Protein AF-A0A225UFD0-F1 (afdb_monomer_lite)

Secondary structure (DSSP, 8-state):
---GGGGSSHHHHHHHHHHH-BTBS----STT------HHHHHHHHHHS-TT-BSSS-BSHHHHHHHHHHHHHH-TT--

Radius of gyration: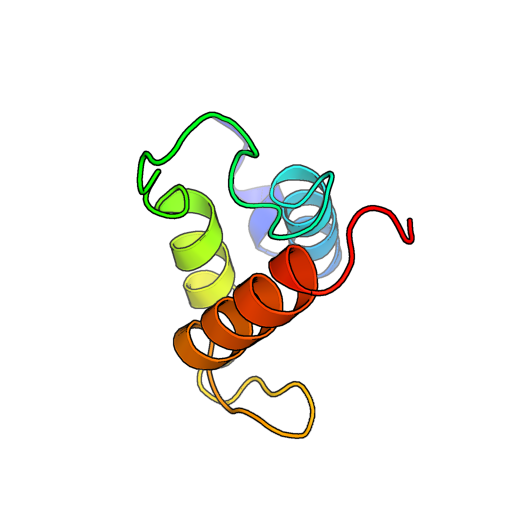 13.63 Å; chains: 1; bounding box: 37×24×32 Å

Sequence (79 aa):
MLSSATRSTAWGVAVEYFRLFPHGDKAPKLLHQFVPESNVQRDFLRATMSPDATDGDVIGVNALMAKWRFYSQSHGDFL

Foldseek 3Di:
DDDPPLQPDPNSLVVVLCVLQVPHLQDPPPDDDCPPSPVVNLVSCVVRDDQQDDPVPDGGSVRVSVVSNVVNVVDDDDD

InterPro domains:
  IPR059861 BZIP transcription factor, 1 C-terminal domain [PF27643] (11-73)

pLDDT: mean 73.83, std 19.45, range [36.06, 95.56]

Organism: NCBI:txid4795

Structure (mmCIF, N/CA/C/O backbon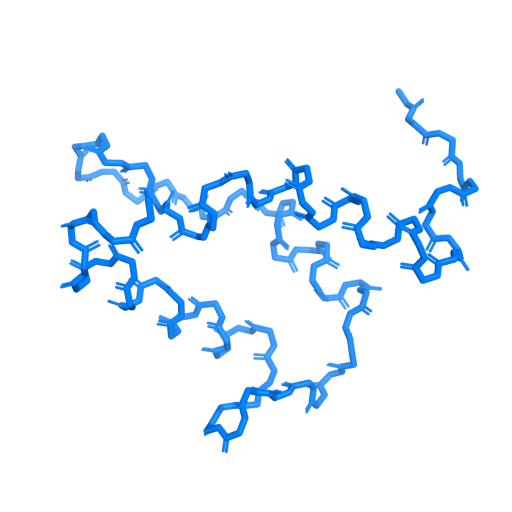e):
data_AF-A0A225UFD0-F1
#
_entry.id   AF-A0A225UFD0-F1
#
loop_
_atom_site.group_PDB
_atom_site.id
_atom_site.type_symbol
_atom_site.label_atom_id
_atom_site.label_alt_id
_atom_site.label_comp_id
_atom_site.label_asym_id
_atom_site.label_entity_id
_atom_site.label_seq_id
_atom_site.pdbx_PDB_ins_code
_atom_site.Cartn_x
_atom_site.Cartn_y
_atom_site.Cartn_z
_atom_site.occupancy
_atom_site.B_iso_or_equiv
_atom_site.auth_seq_id
_atom_site.auth_comp_id
_atom_site.auth_asym_id
_atom_site.auth_atom_id
_atom_site.pdbx_PDB_model_num
ATOM 1 N N . MET A 1 1 ? -0.667 10.167 21.045 1.00 36.06 1 MET A N 1
ATOM 2 C CA . MET A 1 1 ? -1.723 9.138 20.924 1.00 36.06 1 MET A CA 1
ATOM 3 C C . MET A 1 1 ? -2.827 9.702 20.039 1.00 36.06 1 MET A C 1
ATOM 5 O O . MET A 1 1 ? -3.509 10.613 20.478 1.00 36.06 1 MET A O 1
ATOM 9 N N . LEU A 1 2 ? -2.950 9.261 18.783 1.00 46.81 2 LEU A N 1
ATOM 10 C CA . LEU A 1 2 ? -4.055 9.687 17.910 1.00 46.81 2 LEU A CA 1
ATOM 11 C C . LEU A 1 2 ? -5.268 8.779 18.156 1.00 46.81 2 LEU A C 1
ATOM 13 O O . LEU A 1 2 ? -5.114 7.564 18.283 1.00 46.81 2 LEU A O 1
ATOM 17 N N . SER A 1 3 ? -6.446 9.391 18.310 1.00 45.28 3 SER A N 1
ATOM 18 C CA . SER A 1 3 ? -7.666 8.738 18.798 1.00 45.28 3 SER A CA 1
ATOM 19 C C . SER A 1 3 ? -8.121 7.579 17.904 1.00 45.28 3 SER A C 1
ATOM 21 O O . SER A 1 3 ? -7.958 7.605 16.688 1.00 45.28 3 SER A O 1
ATOM 23 N N . SER A 1 4 ? -8.741 6.573 18.517 1.00 51.22 4 SER A N 1
ATOM 24 C CA . SER A 1 4 ? -9.250 5.352 17.878 1.00 51.22 4 SER A CA 1
ATOM 25 C C . SER A 1 4 ? -10.210 5.574 16.693 1.00 51.22 4 SER A C 1
ATOM 27 O O . SER A 1 4 ? -10.443 4.636 15.935 1.00 51.22 4 SER A O 1
ATOM 29 N N . ALA A 1 5 ? -10.768 6.776 16.518 1.00 50.28 5 ALA A N 1
ATOM 30 C CA . ALA A 1 5 ? -11.790 7.066 15.512 1.00 50.28 5 ALA A CA 1
ATOM 31 C C . ALA A 1 5 ? -11.238 7.207 14.080 1.00 50.28 5 ALA A C 1
ATOM 33 O O . ALA A 1 5 ? -11.944 6.929 13.116 1.00 50.28 5 ALA A O 1
ATOM 34 N N . THR A 1 6 ? -9.967 7.583 13.909 1.00 51.97 6 THR A N 1
ATOM 35 C CA . THR A 1 6 ? -9.376 7.799 12.575 1.00 51.97 6 THR A CA 1
ATOM 36 C C . THR A 1 6 ? -9.018 6.503 11.844 1.00 51.97 6 THR A C 1
ATOM 38 O O . THR A 1 6 ? -8.657 6.556 10.679 1.00 51.97 6 THR A O 1
ATOM 41 N N . ARG A 1 7 ? -9.120 5.327 12.479 1.00 55.84 7 ARG A N 1
ATOM 42 C CA . ARG A 1 7 ? -8.832 4.032 11.828 1.00 55.84 7 ARG A CA 1
ATOM 43 C C . ARG A 1 7 ? -10.068 3.269 11.346 1.00 55.84 7 ARG A C 1
ATOM 45 O O . ARG A 1 7 ? -9.905 2.298 10.623 1.00 55.84 7 ARG A O 1
ATOM 52 N N . SER A 1 8 ? -11.282 3.671 11.728 1.00 66.50 8 SER A N 1
ATOM 53 C CA . SER A 1 8 ? -12.501 2.890 11.448 1.00 66.50 8 SER A CA 1
ATOM 54 C C . SER A 1 8 ? -13.273 3.327 10.201 1.00 66.50 8 SER A C 1
ATOM 56 O O . SER A 1 8 ? -14.266 2.696 9.850 1.00 66.50 8 SER A O 1
ATOM 58 N N . THR A 1 9 ? -12.846 4.395 9.525 1.00 87.69 9 THR A N 1
ATOM 59 C CA . THR A 1 9 ? -13.490 4.877 8.296 1.00 87.69 9 THR A CA 1
ATOM 60 C C . THR A 1 9 ? -12.520 4.806 7.127 1.00 87.69 9 THR A C 1
ATOM 62 O O . THR A 1 9 ? -11.317 5.010 7.299 1.00 87.69 9 THR A O 1
ATOM 65 N N . ALA A 1 10 ? -13.045 4.579 5.921 1.00 88.06 10 ALA A N 1
ATOM 66 C CA . ALA A 1 10 ? -12.244 4.601 4.696 1.00 88.06 10 ALA A CA 1
ATOM 67 C C . ALA A 1 10 ? -11.480 5.930 4.530 1.00 88.06 10 ALA A C 1
ATOM 69 O O . ALA A 1 10 ? -10.325 5.936 4.115 1.00 88.06 10 ALA A O 1
ATOM 70 N N . TRP A 1 11 ? -12.090 7.053 4.931 1.00 90.19 11 TRP A N 1
ATOM 71 C CA . TRP A 1 11 ? -11.442 8.366 4.895 1.00 90.19 11 TRP A CA 1
ATOM 72 C C . TRP A 1 11 ? -10.262 8.469 5.862 1.00 90.19 11 TRP A C 1
ATOM 74 O O . TRP A 1 11 ? -9.206 8.987 5.512 1.00 90.19 11 TRP A O 1
ATOM 84 N N . GLY A 1 12 ? -10.418 7.936 7.072 1.00 89.94 12 GLY A N 1
ATOM 85 C CA . GLY A 1 12 ? -9.345 7.910 8.053 1.00 89.94 12 GLY A CA 1
ATOM 86 C C . GLY A 1 12 ? -8.152 7.056 7.607 1.00 89.94 12 GLY A C 1
ATOM 87 O O . GLY A 1 12 ? -7.005 7.479 7.760 1.00 89.94 12 GLY A O 1
ATOM 88 N N . VAL A 1 13 ? -8.419 5.918 6.956 1.00 90.50 13 VAL A N 1
ATOM 89 C CA . VAL A 1 13 ? -7.383 5.098 6.304 1.00 90.50 13 VAL A CA 1
ATOM 90 C C . VAL A 1 13 ? -6.686 5.882 5.187 1.00 90.50 13 VAL A C 1
ATOM 92 O O . VAL A 1 13 ? -5.460 5.891 5.138 1.00 90.50 13 VAL A O 1
ATOM 95 N N . ALA A 1 14 ? -7.426 6.593 4.332 1.00 89.75 14 ALA A N 1
ATOM 96 C CA . ALA A 1 14 ? -6.838 7.393 3.254 1.00 89.75 14 ALA A CA 1
ATOM 97 C C . ALA A 1 14 ? -5.934 8.524 3.780 1.00 89.75 14 ALA A C 1
ATOM 99 O O . ALA A 1 14 ? -4.817 8.704 3.296 1.00 89.75 14 ALA A O 1
ATOM 100 N N . VAL A 1 15 ? -6.379 9.258 4.805 1.00 90.94 15 VAL A N 1
ATOM 101 C CA . VAL A 1 15 ? -5.580 10.320 5.441 1.00 90.94 15 VAL A CA 1
ATOM 102 C C . VAL A 1 15 ? -4.290 9.755 6.039 1.00 90.94 15 VAL A C 1
ATOM 104 O O . VAL A 1 15 ? -3.214 10.315 5.830 1.00 90.94 15 VAL A O 1
ATOM 107 N N . GLU A 1 16 ? -4.379 8.636 6.759 1.00 89.94 16 GLU A N 1
ATOM 108 C CA . GLU A 1 16 ? -3.210 8.001 7.369 1.00 89.94 16 GLU A CA 1
ATOM 109 C C . GLU A 1 16 ? -2.250 7.431 6.313 1.00 89.94 16 GLU A C 1
ATOM 111 O O . GLU A 1 16 ? -1.035 7.544 6.476 1.00 89.94 16 GLU A O 1
ATOM 116 N N . TYR A 1 17 ? -2.770 6.913 5.194 1.00 89.00 17 TYR A N 1
ATOM 117 C CA . TYR A 1 17 ? -1.956 6.502 4.050 1.00 89.00 17 TYR A CA 1
ATOM 118 C C . TYR A 1 17 ? -1.120 7.676 3.520 1.00 89.00 17 TYR A C 1
ATOM 120 O O . TYR A 1 17 ? 0.106 7.586 3.481 1.00 89.00 17 TYR A O 1
ATOM 128 N N . PHE A 1 18 ? -1.736 8.817 3.196 1.00 87.12 18 PHE A N 1
ATOM 129 C CA . PHE A 1 18 ? -0.985 9.980 2.704 1.00 87.12 18 PHE A CA 1
ATOM 130 C C . PHE A 1 18 ? 0.012 10.530 3.737 1.00 87.12 18 PHE A C 1
ATOM 132 O O . PHE A 1 18 ? 1.081 11.010 3.362 1.00 87.12 18 PHE A O 1
ATOM 139 N N . ARG A 1 19 ? -0.289 10.414 5.038 1.00 87.38 19 ARG A N 1
ATOM 140 C CA . ARG A 1 19 ? 0.630 10.794 6.124 1.00 87.38 19 ARG A CA 1
ATOM 141 C C . ARG A 1 19 ? 1.859 9.885 6.205 1.00 87.38 19 ARG A C 1
ATOM 143 O O . ARG A 1 19 ? 2.953 10.372 6.483 1.00 87.38 19 ARG A O 1
ATOM 150 N N . LEU A 1 20 ? 1.678 8.576 6.025 1.00 86.00 20 LEU A N 1
ATOM 151 C CA . LEU A 1 20 ? 2.745 7.575 6.124 1.00 86.00 20 LEU A CA 1
ATOM 152 C C . LEU A 1 20 ? 3.576 7.451 4.844 1.00 86.00 20 LEU A C 1
ATOM 154 O O . LEU A 1 20 ? 4.728 7.030 4.915 1.00 86.00 20 LEU A O 1
ATOM 158 N N . PHE A 1 21 ? 3.025 7.832 3.692 1.00 84.19 21 PHE A N 1
ATOM 159 C CA . PHE A 1 21 ? 3.690 7.767 2.389 1.00 84.19 21 PHE A CA 1
ATOM 160 C C . PHE A 1 21 ? 3.797 9.156 1.722 1.00 84.19 21 PHE A C 1
ATOM 162 O O . PHE A 1 21 ? 3.401 9.307 0.566 1.00 84.19 21 PHE A O 1
ATOM 169 N N . PRO A 1 2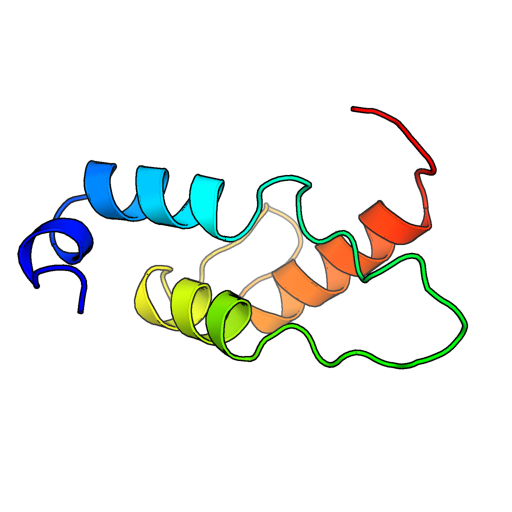2 ? 4.360 10.187 2.393 1.00 75.06 22 PRO A N 1
ATOM 170 C CA . PRO A 1 22 ? 4.358 11.570 1.893 1.00 75.06 22 PRO A CA 1
ATOM 171 C C . PRO A 1 22 ? 5.169 11.759 0.602 1.00 75.06 22 PRO A C 1
ATOM 173 O O . PRO A 1 22 ? 4.963 12.722 -0.133 1.00 75.06 22 PRO A O 1
ATOM 176 N N . HIS A 1 23 ? 6.085 10.836 0.310 1.00 71.44 23 HIS A N 1
ATOM 177 C CA . HIS A 1 23 ? 6.831 10.799 -0.943 1.00 71.44 23 HIS A CA 1
ATOM 178 C C . HIS A 1 23 ? 6.709 9.441 -1.649 1.00 71.44 23 HIS A C 1
ATOM 180 O O . HIS A 1 23 ? 7.575 9.095 -2.445 1.00 71.44 23 HIS A O 1
ATOM 186 N N . GLY A 1 24 ? 5.672 8.655 -1.345 1.00 68.56 24 GLY A N 1
ATOM 187 C CA . GLY A 1 24 ? 5.626 7.234 -1.696 1.00 68.56 24 GLY A CA 1
ATOM 188 C C . GLY A 1 24 ? 6.644 6.406 -0.902 1.00 68.56 24 GLY A C 1
ATOM 189 O O . GLY A 1 24 ? 7.189 6.869 0.103 1.00 68.56 24 GLY A O 1
ATOM 190 N N . ASP A 1 25 ? 6.919 5.182 -1.359 1.00 63.47 25 ASP A N 1
ATOM 191 C CA . ASP A 1 25 ? 7.949 4.302 -0.785 1.00 63.47 25 ASP A CA 1
ATOM 192 C C . ASP A 1 25 ? 9.357 4.687 -1.273 1.00 63.47 25 ASP A C 1
ATOM 194 O O . ASP A 1 25 ? 10.111 3.915 -1.878 1.00 63.47 25 ASP A O 1
ATOM 198 N N . LYS A 1 26 ? 9.700 5.961 -1.074 1.00 57.00 26 LYS A N 1
ATOM 199 C CA . LYS A 1 26 ? 11.070 6.429 -1.234 1.00 57.00 26 LYS A CA 1
ATOM 200 C C . LYS A 1 26 ? 11.838 5.937 -0.015 1.00 57.00 26 LYS A C 1
ATOM 202 O O . LYS A 1 26 ? 11.851 6.592 1.028 1.00 57.00 26 LYS A O 1
ATOM 207 N N . ALA A 1 27 ? 12.485 4.781 -0.158 1.00 49.69 27 ALA A N 1
ATOM 208 C CA . ALA A 1 27 ? 13.583 4.404 0.720 1.00 49.69 27 ALA A CA 1
ATOM 209 C C . ALA A 1 27 ? 14.516 5.625 0.865 1.00 49.69 27 ALA A C 1
ATOM 211 O O . ALA A 1 27 ? 14.770 6.306 -0.138 1.00 49.69 27 ALA A O 1
ATOM 212 N N . PRO A 1 28 ? 14.989 5.970 2.076 1.00 45.66 28 PRO A N 1
ATOM 213 C CA . PRO A 1 28 ? 15.821 7.150 2.259 1.00 45.66 28 PRO A CA 1
ATOM 214 C C . PRO A 1 28 ? 17.002 7.114 1.280 1.00 45.66 28 PRO A C 1
ATOM 216 O O . PRO A 1 28 ? 17.800 6.182 1.319 1.00 45.66 28 PRO A O 1
ATOM 219 N N . LYS A 1 29 ? 17.153 8.142 0.425 1.00 46.69 29 LYS A N 1
ATOM 220 C CA . LYS A 1 29 ? 18.319 8.326 -0.475 1.00 46.69 29 LYS A CA 1
ATOM 221 C C . LYS A 1 29 ? 19.642 8.54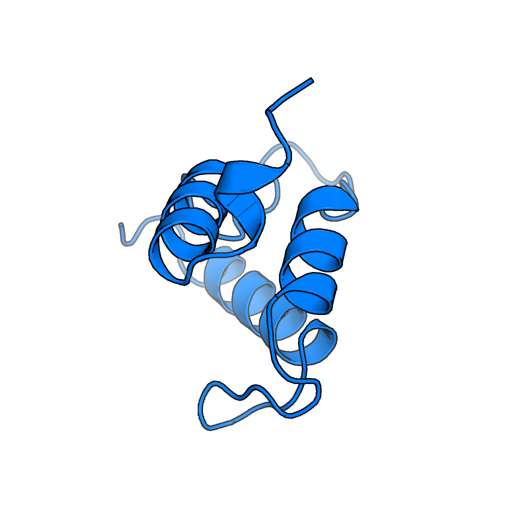5 0.302 1.00 46.69 29 LYS A C 1
ATOM 223 O O . LYS A 1 29 ? 20.648 8.948 -0.276 1.00 46.69 29 LYS A O 1
ATOM 228 N N . LEU A 1 30 ? 19.665 8.305 1.614 1.00 40.28 30 LEU A N 1
ATOM 229 C CA . LEU A 1 30 ? 20.845 8.423 2.456 1.00 40.28 30 LEU A CA 1
ATOM 230 C C . LEU A 1 30 ? 21.593 7.089 2.464 1.00 40.28 30 LEU A C 1
ATOM 232 O O . LEU A 1 30 ? 21.287 6.187 3.234 1.00 40.28 30 LEU A O 1
ATOM 236 N N . LEU A 1 31 ? 22.591 7.017 1.583 1.00 38.28 31 LEU A N 1
ATOM 237 C CA . LEU A 1 31 ? 23.829 6.264 1.778 1.00 38.28 31 LEU A CA 1
ATOM 238 C C . LEU A 1 31 ? 23.655 4.831 2.288 1.00 38.28 31 LEU A C 1
ATOM 240 O O . LEU A 1 31 ? 23.848 4.596 3.472 1.00 38.28 31 LEU A O 1
ATOM 244 N N . HIS A 1 32 ? 23.407 3.866 1.395 1.00 41.03 32 HIS A N 1
ATOM 245 C CA . HIS A 1 32 ? 23.793 2.453 1.595 1.00 41.03 32 HIS A CA 1
ATOM 246 C C . HIS A 1 32 ? 23.398 1.812 2.945 1.00 41.03 32 HIS A C 1
ATOM 248 O O . HIS A 1 32 ? 23.953 0.789 3.345 1.00 41.03 32 HIS A O 1
ATOM 254 N N . GLN A 1 33 ? 22.426 2.374 3.651 1.00 37.22 33 GLN A N 1
ATOM 255 C CA . GLN A 1 33 ? 21.860 1.803 4.847 1.00 37.22 33 GLN A CA 1
ATOM 256 C C . GLN A 1 33 ? 20.483 1.342 4.441 1.00 37.22 33 GLN A C 1
ATOM 258 O O . GLN A 1 33 ? 19.611 2.135 4.093 1.00 37.22 33 GLN A O 1
ATOM 263 N N . PHE A 1 34 ? 20.325 0.023 4.454 1.00 43.47 34 PHE A N 1
ATOM 264 C CA . PHE A 1 34 ? 19.048 -0.648 4.584 1.00 43.47 34 PHE A CA 1
ATOM 265 C C . PHE A 1 34 ? 18.339 -0.061 5.804 1.00 43.47 34 PHE A C 1
ATOM 267 O O . PHE A 1 34 ? 18.401 -0.626 6.891 1.00 43.47 34 PHE A O 1
ATOM 274 N N . VAL A 1 35 ? 17.710 1.103 5.662 1.00 47.31 35 VAL A N 1
ATOM 275 C CA . VAL A 1 35 ? 16.696 1.534 6.606 1.00 47.31 35 VAL A CA 1
ATOM 276 C C . VAL A 1 35 ? 15.572 0.545 6.342 1.00 47.31 35 VAL A C 1
ATOM 278 O O . VAL A 1 35 ? 15.008 0.571 5.242 1.00 47.31 35 VAL A O 1
ATOM 281 N N . PRO A 1 36 ? 15.305 -0.407 7.255 1.00 51.59 36 PRO A N 1
ATOM 282 C CA . PRO A 1 36 ? 14.142 -1.248 7.079 1.00 51.59 36 PRO A CA 1
ATOM 283 C C . PRO A 1 36 ? 12.976 -0.276 6.963 1.00 51.59 36 PRO A C 1
ATOM 285 O O . PRO A 1 36 ? 12.889 0.643 7.784 1.00 51.59 36 PRO A O 1
ATOM 288 N N . GLU A 1 37 ? 12.149 -0.429 5.920 1.00 57.03 37 GLU A N 1
ATOM 289 C CA . GLU A 1 37 ? 10.822 0.199 5.860 1.00 57.03 37 GLU A CA 1
ATOM 290 C C . GLU A 1 37 ? 10.324 0.327 7.283 1.00 57.03 37 GLU A C 1
ATOM 292 O O . GLU A 1 37 ? 10.312 -0.685 8.002 1.00 57.03 37 GLU A O 1
ATOM 297 N N . SER A 1 38 ? 10.032 1.555 7.723 1.00 62.62 38 SER A N 1
ATOM 298 C CA . SER A 1 38 ? 9.622 1.735 9.108 1.00 62.62 38 SER A CA 1
ATOM 299 C C . SER A 1 38 ? 8.491 0.737 9.333 1.00 62.62 38 SER A C 1
ATOM 301 O O . SER A 1 38 ? 7.544 0.714 8.544 1.00 62.62 38 SER A O 1
ATOM 303 N N . ASN A 1 39 ? 8.639 -0.168 10.312 1.00 75.81 39 ASN A N 1
ATOM 304 C CA . ASN A 1 39 ? 7.700 -1.285 10.487 1.00 75.81 39 ASN A CA 1
ATOM 305 C C . ASN A 1 39 ? 6.242 -0.780 10.447 1.00 75.81 39 ASN A C 1
ATOM 307 O O . ASN A 1 39 ? 5.382 -1.423 9.866 1.00 75.81 39 ASN A O 1
ATOM 311 N N . VAL A 1 40 ? 6.032 0.461 10.897 1.00 84.00 40 VAL A N 1
ATOM 312 C CA . VAL A 1 40 ? 4.816 1.272 10.785 1.00 84.00 40 VAL A CA 1
ATOM 313 C C . VAL A 1 40 ? 4.144 1.272 9.402 1.00 84.00 40 VAL A C 1
ATOM 315 O O . VAL A 1 40 ? 2.938 1.066 9.352 1.00 84.00 40 VAL A O 1
ATOM 318 N N . GLN A 1 41 ? 4.853 1.498 8.290 1.00 86.69 41 GLN A N 1
ATOM 319 C CA . GLN A 1 41 ? 4.246 1.533 6.946 1.00 86.69 41 GLN A CA 1
ATOM 320 C C . GLN A 1 41 ? 3.712 0.156 6.541 1.00 86.69 41 GLN A C 1
ATOM 322 O O . GLN A 1 41 ? 2.555 0.021 6.143 1.00 86.69 41 GLN A O 1
ATOM 327 N N . ARG A 1 42 ? 4.537 -0.885 6.696 1.00 88.31 42 ARG A N 1
ATOM 328 C CA . ARG A 1 42 ? 4.149 -2.267 6.392 1.00 88.31 42 ARG A CA 1
ATOM 329 C C . ARG A 1 42 ? 3.021 -2.748 7.301 1.00 88.31 42 ARG A C 1
ATOM 331 O O . ARG A 1 42 ? 2.082 -3.384 6.829 1.00 88.31 42 ARG A O 1
ATOM 338 N N . ASP A 1 43 ? 3.106 -2.444 8.590 1.00 90.12 43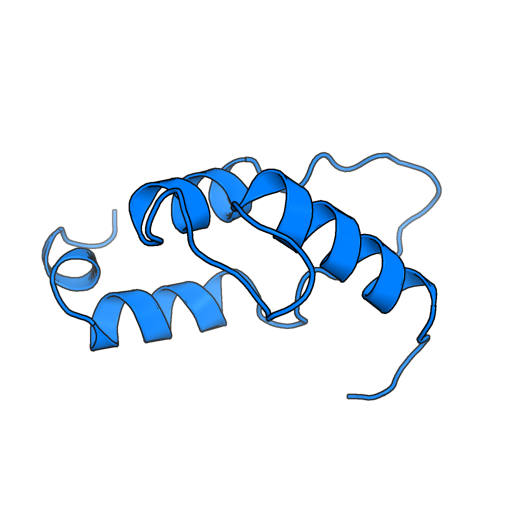 ASP A N 1
ATOM 339 C CA . ASP A 1 43 ? 2.108 -2.833 9.584 1.00 90.12 43 ASP A CA 1
ATOM 340 C C . ASP A 1 43 ? 0.781 -2.109 9.332 1.00 90.12 43 ASP A C 1
ATOM 342 O O . ASP A 1 43 ? -0.278 -2.728 9.411 1.00 90.12 43 ASP A O 1
ATOM 346 N N . PHE A 1 44 ? 0.827 -0.832 8.939 1.00 91.12 44 PHE A N 1
ATOM 347 C CA . PHE A 1 44 ? -0.351 -0.082 8.514 1.00 91.12 44 PHE A CA 1
ATOM 348 C C . PHE A 1 44 ? -1.030 -0.727 7.303 1.00 91.12 44 PHE A C 1
ATOM 350 O O . PHE A 1 44 ? -2.235 -0.978 7.349 1.00 91.12 44 PHE A O 1
ATOM 357 N N . LEU A 1 45 ? -0.275 -1.041 6.245 1.00 91.25 45 LEU A N 1
ATOM 358 C CA . LEU A 1 45 ? -0.833 -1.680 5.051 1.00 91.25 45 LEU A CA 1
ATOM 359 C C . LEU A 1 45 ? -1.429 -3.051 5.388 1.00 91.25 45 LEU A C 1
ATOM 361 O O . LEU A 1 45 ? -2.554 -3.335 4.997 1.00 91.25 45 LEU A O 1
ATOM 365 N N . ARG A 1 46 ? -0.740 -3.877 6.187 1.00 92.25 46 ARG A N 1
ATOM 366 C CA . ARG A 1 46 ? -1.272 -5.178 6.638 1.00 92.25 46 ARG A CA 1
ATOM 367 C C . ARG A 1 46 ? -2.549 -5.052 7.463 1.00 92.25 46 ARG A C 1
ATOM 369 O O . ARG A 1 46 ? -3.397 -5.931 7.390 1.00 92.25 46 ARG A O 1
ATOM 376 N N . ALA A 1 47 ? -2.670 -3.996 8.263 1.00 92.31 47 ALA A N 1
ATOM 377 C CA . ALA A 1 47 ? -3.834 -3.774 9.111 1.00 92.31 47 ALA A CA 1
ATOM 378 C C . ALA A 1 47 ? -5.043 -3.194 8.360 1.00 92.31 47 ALA A C 1
ATOM 380 O O . ALA A 1 47 ? -6.151 -3.240 8.888 1.00 92.31 47 ALA A O 1
ATOM 381 N N . THR A 1 48 ? -4.841 -2.609 7.176 1.00 92.75 48 THR A N 1
ATOM 382 C CA . THR A 1 48 ? -5.880 -1.836 6.470 1.00 92.75 48 THR A CA 1
ATOM 383 C C . THR A 1 48 ? -6.219 -2.365 5.081 1.00 92.75 48 THR A C 1
ATOM 385 O O . THR A 1 48 ? -7.298 -2.066 4.573 1.00 92.75 48 THR A O 1
ATOM 388 N N . MET A 1 49 ? -5.342 -3.163 4.471 1.00 91.00 49 MET A N 1
ATOM 389 C CA . MET A 1 49 ? -5.575 -3.794 3.176 1.00 91.00 49 MET A CA 1
ATOM 390 C C . MET A 1 49 ? -6.042 -5.238 3.330 1.00 91.00 49 MET A C 1
ATOM 392 O O . MET A 1 49 ? -5.681 -5.936 4.279 1.00 91.00 49 MET A O 1
ATOM 396 N N . SER A 1 50 ? -6.814 -5.699 2.348 1.00 93.19 50 SER A N 1
ATOM 397 C CA . SER A 1 50 ? -7.157 -7.114 2.234 1.00 93.19 50 SER A CA 1
ATOM 398 C C . SER A 1 50 ? -5.890 -7.959 2.006 1.00 93.19 50 SER A C 1
ATOM 400 O O . SER A 1 50 ? -4.977 -7.496 1.314 1.00 93.19 50 SER A O 1
ATOM 402 N N . PRO A 1 51 ? -5.799 -9.194 2.535 1.00 89.94 51 PRO A N 1
ATOM 403 C CA . PRO A 1 51 ? -4.654 -10.078 2.294 1.00 89.94 51 PRO A CA 1
ATOM 404 C C . PRO A 1 51 ? -4.369 -10.354 0.809 1.00 89.94 51 PRO A C 1
ATOM 406 O O . PRO A 1 51 ? -3.224 -10.620 0.447 1.00 89.94 51 PRO A O 1
ATOM 409 N N . ASP A 1 52 ? -5.395 -10.267 -0.037 1.00 92.81 52 ASP A N 1
ATOM 410 C CA . ASP A 1 52 ? -5.352 -10.446 -1.491 1.00 92.81 52 ASP A CA 1
ATOM 411 C C . ASP A 1 52 ? -5.292 -9.122 -2.276 1.00 92.81 52 ASP A C 1
ATOM 413 O O . ASP A 1 52 ? -5.434 -9.124 -3.498 1.00 92.81 52 ASP A O 1
ATOM 417 N N . ALA A 1 53 ? -5.060 -7.989 -1.601 1.00 91.56 53 ALA A N 1
ATOM 418 C CA . ALA A 1 53 ? -4.909 -6.698 -2.262 1.00 91.56 53 ALA A CA 1
ATOM 419 C C . ALA A 1 53 ? -3.837 -6.772 -3.357 1.00 91.56 53 ALA A C 1
ATOM 421 O O . ALA A 1 53 ? -2.736 -7.284 -3.137 1.00 91.56 53 ALA A O 1
ATOM 422 N N . THR A 1 54 ? -4.164 -6.252 -4.536 1.00 94.62 54 THR A N 1
ATOM 423 C CA . THR A 1 54 ? -3.336 -6.362 -5.736 1.00 94.62 54 THR A CA 1
ATOM 424 C C . THR A 1 54 ? -3.284 -5.039 -6.486 1.00 94.62 54 THR A C 1
ATOM 426 O O . THR A 1 54 ? -4.220 -4.243 -6.420 1.00 94.62 54 THR A O 1
ATOM 429 N N . ASP A 1 55 ? -2.187 -4.812 -7.204 1.00 87.88 55 ASP A N 1
ATOM 430 C CA . ASP A 1 55 ? -2.056 -3.721 -8.171 1.00 87.88 55 ASP A CA 1
ATOM 431 C C . ASP A 1 55 ? -2.305 -4.168 -9.624 1.00 87.88 55 ASP A C 1
ATOM 433 O O . ASP A 1 55 ? -2.087 -3.391 -10.550 1.00 87.88 55 ASP A O 1
ATOM 437 N N . GLY A 1 56 ? -2.757 -5.413 -9.818 1.00 91.62 56 GLY A N 1
ATOM 438 C CA . GLY A 1 56 ? -2.965 -6.042 -11.122 1.00 91.62 56 GLY A CA 1
ATOM 439 C C . GLY A 1 56 ? -1.856 -7.013 -11.533 1.00 91.62 56 GLY A C 1
ATOM 440 O O . GLY A 1 56 ? -2.140 -7.920 -12.311 1.00 91.62 56 GLY A O 1
ATOM 441 N N . ASP A 1 57 ? -0.644 -6.897 -10.971 1.00 92.56 57 ASP A N 1
ATOM 442 C CA . ASP A 1 57 ? 0.473 -7.807 -11.285 1.00 92.56 57 ASP A CA 1
ATOM 443 C C . ASP A 1 57 ? 0.929 -8.636 -10.077 1.00 92.56 57 ASP A C 1
ATOM 445 O O . ASP A 1 57 ? 1.339 -9.787 -10.227 1.00 92.56 57 ASP A O 1
ATOM 449 N N . VAL A 1 58 ? 0.900 -8.054 -8.872 1.00 93.94 58 VAL A N 1
ATOM 450 C CA . VAL A 1 58 ? 1.341 -8.724 -7.638 1.00 93.94 58 VAL A CA 1
ATOM 451 C C . VAL A 1 58 ? 0.242 -8.746 -6.584 1.00 93.94 58 VAL A C 1
ATOM 453 O O . VAL A 1 58 ? -0.610 -7.861 -6.548 1.00 93.94 58 VAL A O 1
ATOM 456 N N . ILE A 1 59 ? 0.258 -9.760 -5.714 1.00 95.56 59 ILE A N 1
ATOM 457 C CA . ILE A 1 59 ? -0.739 -9.959 -4.653 1.00 95.56 59 ILE A CA 1
ATOM 458 C C . ILE A 1 59 ? -0.071 -9.829 -3.283 1.00 95.56 59 ILE A C 1
ATOM 460 O O . ILE A 1 59 ? 0.966 -10.439 -3.013 1.00 95.56 59 ILE A O 1
ATOM 464 N N . GLY A 1 60 ? -0.714 -9.073 -2.399 1.00 93.56 60 GLY A N 1
ATOM 465 C CA . GLY A 1 60 ? -0.365 -8.947 -0.995 1.00 93.56 60 GLY A CA 1
ATOM 466 C C . GLY A 1 60 ? 0.664 -7.855 -0.702 1.00 93.56 60 GLY A C 1
ATOM 467 O O . GLY A 1 60 ? 1.528 -7.511 -1.510 1.00 93.56 60 GLY A O 1
ATOM 468 N N . VAL A 1 61 ? 0.596 -7.340 0.529 1.00 90.81 61 VAL A N 1
ATOM 469 C CA . VAL A 1 61 ? 1.363 -6.169 0.994 1.00 90.81 61 VAL A CA 1
ATOM 470 C C . VAL A 1 61 ? 2.867 -6.304 0.759 1.00 90.81 61 VAL A C 1
ATOM 472 O O . VAL A 1 61 ? 3.497 -5.369 0.281 1.00 90.81 61 VAL A O 1
ATOM 475 N N . ASN A 1 62 ? 3.459 -7.465 1.057 1.00 89.69 62 ASN A N 1
ATOM 476 C CA . ASN A 1 62 ? 4.907 -7.641 0.904 1.00 89.69 62 ASN A CA 1
ATOM 477 C C . ASN A 1 62 ? 5.347 -7.540 -0.568 1.00 89.69 62 ASN A C 1
ATOM 479 O O . ASN A 1 62 ? 6.401 -6.973 -0.849 1.00 89.69 62 ASN A O 1
ATOM 483 N N . ALA A 1 63 ? 4.553 -8.089 -1.494 1.00 91.06 63 ALA A N 1
ATOM 484 C CA . ALA A 1 63 ? 4.872 -8.071 -2.916 1.00 91.06 63 ALA A CA 1
ATOM 485 C C . ALA A 1 63 ? 4.647 -6.676 -3.518 1.00 91.06 63 ALA A C 1
ATOM 487 O O . ALA A 1 63 ? 5.497 -6.202 -4.271 1.00 91.06 63 ALA A O 1
ATOM 488 N N . LEU A 1 64 ? 3.567 -5.988 -3.115 1.00 90.62 64 LEU A N 1
ATOM 489 C CA . LEU A 1 64 ? 3.327 -4.587 -3.477 1.00 90.62 64 LEU A CA 1
ATOM 490 C C . LEU A 1 64 ? 4.496 -3.698 -3.050 1.00 90.62 64 LEU A C 1
ATOM 492 O O . LEU A 1 64 ? 5.056 -2.985 -3.876 1.00 90.62 64 LEU A O 1
ATOM 496 N N . MET A 1 65 ? 4.905 -3.776 -1.781 1.00 87.00 65 MET A N 1
ATOM 497 C CA . MET A 1 65 ? 6.002 -2.955 -1.266 1.00 87.00 65 MET A CA 1
ATOM 498 C C . MET A 1 65 ? 7.318 -3.248 -1.997 1.00 87.00 65 MET A C 1
ATOM 500 O O . MET A 1 65 ? 7.991 -2.326 -2.443 1.00 87.00 65 MET A O 1
ATOM 504 N N . ALA A 1 66 ? 7.660 -4.520 -2.236 1.00 86.38 66 ALA A N 1
ATOM 505 C CA . ALA A 1 66 ? 8.854 -4.869 -3.010 1.00 86.38 66 ALA A CA 1
ATOM 506 C C . ALA A 1 66 ? 8.852 -4.250 -4.423 1.00 86.38 66 ALA A C 1
ATOM 508 O O . ALA A 1 66 ? 9.880 -3.749 -4.884 1.00 86.38 66 ALA A O 1
ATOM 509 N N . LYS A 1 67 ? 7.694 -4.241 -5.092 1.00 86.38 67 LYS A N 1
ATOM 510 C CA . LYS A 1 67 ? 7.519 -3.633 -6.415 1.00 86.38 67 LYS A CA 1
ATOM 511 C C . LYS A 1 67 ? 7.587 -2.103 -6.365 1.00 86.38 67 LYS A C 1
ATOM 513 O O . LYS A 1 67 ? 8.244 -1.494 -7.207 1.00 86.38 67 LYS A O 1
ATOM 518 N N . TRP A 1 68 ? 6.987 -1.471 -5.359 1.00 85.06 68 TRP A N 1
ATOM 519 C CA . TRP A 1 68 ? 7.070 -0.020 -5.160 1.00 85.06 68 TRP A CA 1
ATOM 520 C C . TRP A 1 68 ? 8.504 0.453 -4.910 1.00 85.06 68 TRP A C 1
ATOM 522 O O . TRP A 1 68 ? 8.916 1.445 -5.511 1.00 85.06 68 TRP A O 1
ATOM 532 N N . ARG A 1 69 ? 9.301 -0.298 -4.135 1.00 79.88 69 ARG A N 1
ATOM 533 C CA . ARG A 1 69 ? 10.747 -0.053 -3.974 1.00 79.88 69 ARG A CA 1
ATOM 534 C C . ARG A 1 69 ? 11.500 -0.130 -5.290 1.00 79.88 69 ARG A C 1
ATOM 536 O O . ARG A 1 69 ? 12.379 0.687 -5.551 1.00 79.88 69 ARG A O 1
ATOM 543 N N . PHE A 1 70 ? 11.192 -1.136 -6.104 1.00 80.19 70 PHE A N 1
ATOM 544 C CA . PHE A 1 70 ? 11.813 -1.285 -7.414 1.00 80.19 70 PHE A CA 1
ATOM 545 C C . PHE A 1 70 ? 11.509 -0.065 -8.295 1.00 80.19 70 PHE A C 1
ATOM 547 O O . PHE A 1 70 ? 12.416 0.512 -8.897 1.00 80.19 70 PHE A O 1
ATOM 554 N N . TYR A 1 71 ? 10.260 0.406 -8.305 1.00 77.88 71 TYR A N 1
ATOM 555 C CA . TYR A 1 71 ? 9.877 1.602 -9.055 1.00 77.88 71 TYR A CA 1
ATOM 556 C C . TYR A 1 71 ? 10.501 2.891 -8.523 1.00 77.88 71 TYR A C 1
ATOM 558 O O . TYR A 1 71 ? 10.947 3.708 -9.333 1.00 77.88 71 TYR A O 1
ATOM 566 N N . SER A 1 72 ? 10.593 3.057 -7.201 1.00 72.50 72 SER A N 1
ATOM 567 C CA . SER A 1 72 ? 11.191 4.247 -6.585 1.00 72.50 72 SER A CA 1
ATOM 568 C C . SER A 1 72 ? 12.705 4.338 -6.795 1.00 72.50 72 SER A C 1
ATOM 570 O O . SER A 1 72 ? 13.248 5.440 -6.837 1.00 72.50 72 SER A O 1
ATOM 572 N N . GLN A 1 73 ? 13.383 3.205 -6.999 1.00 71.44 73 GLN A N 1
ATOM 573 C CA . GLN A 1 73 ? 14.795 3.150 -7.399 1.00 71.44 73 GLN A CA 1
ATOM 574 C C . GLN A 1 73 ? 14.998 3.411 -8.898 1.00 71.44 73 GLN A C 1
ATOM 576 O O . GLN A 1 73 ? 16.023 3.962 -9.292 1.00 71.44 73 GLN A O 1
ATOM 581 N N . SER A 1 74 ? 14.023 3.026 -9.727 1.00 64.00 74 SER A N 1
ATOM 582 C CA . SER A 1 74 ? 14.104 3.124 -11.192 1.00 64.00 74 SER A CA 1
ATOM 583 C C . SER A 1 74 ? 13.796 4.527 -11.728 1.00 64.00 74 SER A C 1
ATOM 585 O O . SER A 1 74 ? 14.218 4.866 -12.830 1.00 64.00 74 SER A O 1
ATOM 587 N N . HIS A 1 75 ? 13.078 5.351 -10.959 1.00 55.19 75 HIS A N 1
ATOM 588 C CA . HIS A 1 75 ? 12.696 6.708 -11.349 1.00 55.19 75 HIS A CA 1
ATOM 589 C C . HIS A 1 75 ? 13.215 7.705 -10.316 1.00 55.19 75 HIS A C 1
ATOM 591 O O . HIS A 1 75 ? 12.537 8.057 -9.348 1.00 55.19 75 HIS A O 1
ATOM 597 N N . GLY A 1 76 ? 14.441 8.179 -10.538 1.00 49.81 76 GLY A N 1
ATOM 598 C CA . GLY A 1 76 ? 14.893 9.432 -9.954 1.00 49.81 76 GLY A CA 1
ATOM 599 C C . GLY A 1 76 ? 14.015 10.564 -10.484 1.00 49.81 76 GLY A C 1
ATOM 600 O O . GLY A 1 76 ? 14.247 11.058 -11.576 1.00 49.81 76 GLY A O 1
ATOM 601 N N . ASP A 1 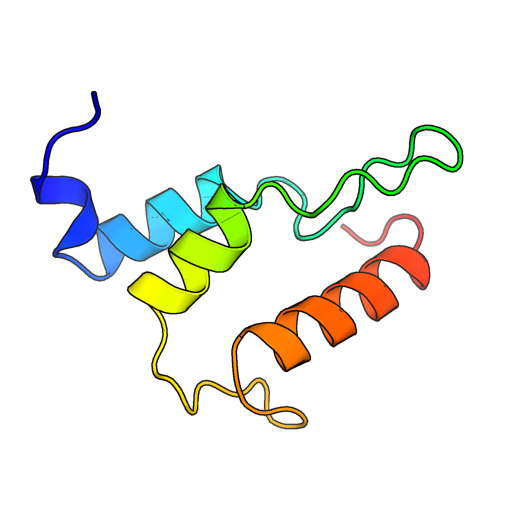77 ? 13.011 10.938 -9.696 1.00 52.25 77 ASP A N 1
ATOM 602 C CA . ASP A 1 77 ? 12.269 12.198 -9.791 1.00 52.25 77 ASP A CA 1
ATOM 603 C C . ASP A 1 77 ? 11.254 12.309 -10.953 1.00 52.25 77 ASP A C 1
ATOM 605 O O . ASP A 1 77 ? 11.334 13.199 -11.791 1.00 52.25 77 ASP A O 1
ATOM 609 N N . PHE A 1 78 ? 10.211 11.469 -10.938 1.00 39.44 78 PHE A N 1
ATOM 610 C CA . PHE A 1 78 ? 8.915 11.824 -11.546 1.00 39.44 78 PHE A CA 1
ATOM 611 C C . PHE A 1 78 ? 7.782 11.749 -10.515 1.00 39.44 78 PHE A C 1
ATOM 613 O O . PHE A 1 78 ? 6.964 10.835 -10.533 1.00 39.44 78 PHE A O 1
ATOM 620 N N . LEU A 1 79 ? 7.811 12.708 -9.586 1.00 39.12 79 LEU A N 1
ATOM 621 C CA . LEU A 1 79 ? 6.685 13.485 -9.043 1.00 39.12 79 LEU A CA 1
ATOM 622 C C . LEU A 1 79 ? 7.274 14.775 -8.465 1.00 39.12 79 LEU A C 1
ATOM 624 O O . LEU A 1 79 ? 8.190 14.643 -7.616 1.00 39.12 79 LEU A O 1
#